Protein AF-A0A2K8ZT37-F1 (afdb_monomer_lite)

Sequence (103 aa):
MRWKTNEDKICSLVFIKNHVLNELDLSISIQEAQHFGVDKTEGSIRMKFNNIASLCDEYGIKTSNRVGRLEHYSRQNHEEFISIKDFSFIEIMEELNKAKQAL

Secondary structure (DSSP, 8-state):
-PPPHHHHHHHHHHHIIIIIIS---HHHHHHHHHHTT--S-HHHHHHHHHHHHHHHHHTT---SSPPPP-S---HHHHHHHHHHTT--HHHHHHHHHHHHHT-

Radius of gyration: 12.13 Å; chains: 1; bounding box: 29×27×31 Å

pLDDT: mean 87.87, std 9.36, range [58.22, 96.88]

Structure (mmCIF, N/CA/C/O backbone):
data_AF-A0A2K8ZT37-F1
#
_entry.id   AF-A0A2K8ZT37-F1
#
loop_
_atom_site.group_PDB
_atom_site.id
_atom_site.type_symbol
_atom_site.label_atom_id
_atom_site.label_alt_id
_atom_site.label_comp_id
_atom_site.label_asym_id
_atom_site.label_entity_id
_atom_site.label_seq_id
_atom_site.pdbx_PDB_ins_code
_atom_site.Cartn_x
_atom_site.Cartn_y
_atom_site.Cartn_z
_atom_site.occupancy
_atom_site.B_iso_or_equiv
_atom_site.auth_seq_id
_atom_site.auth_comp_id
_atom_site.auth_asym_id
_atom_site.auth_atom_id
_atom_site.pdbx_PDB_model_num
ATOM 1 N N . MET A 1 1 ? 4.663 0.558 -18.082 1.00 58.22 1 MET A N 1
ATOM 2 C CA . MET A 1 1 ? 5.585 -0.212 -17.215 1.00 58.22 1 MET A CA 1
ATOM 3 C C . MET A 1 1 ? 4.752 -1.199 -16.406 1.00 58.22 1 MET A C 1
ATOM 5 O O . MET A 1 1 ? 3.718 -0.786 -15.896 1.00 58.22 1 MET A O 1
ATOM 9 N N . ARG A 1 2 ? 5.118 -2.485 -16.353 1.00 76.44 2 ARG A N 1
ATOM 10 C CA . ARG A 1 2 ? 4.334 -3.503 -15.630 1.00 76.44 2 ARG A CA 1
ATOM 11 C C . ARG A 1 2 ? 4.738 -3.492 -14.153 1.00 76.44 2 ARG A C 1
ATOM 13 O O . ARG A 1 2 ? 5.924 -3.621 -13.863 1.00 76.44 2 ARG A O 1
ATOM 20 N N . TRP A 1 3 ? 3.774 -3.289 -13.259 1.00 83.94 3 TRP A N 1
ATOM 21 C CA . TRP A 1 3 ? 3.967 -3.428 -11.813 1.00 83.94 3 TRP A CA 1
ATOM 22 C C . TRP A 1 3 ? 3.969 -4.911 -11.440 1.00 83.94 3 TRP A C 1
ATOM 24 O O . TRP A 1 3 ? 3.257 -5.707 -12.060 1.00 83.94 3 TRP A O 1
ATOM 34 N N . LYS A 1 4 ? 4.806 -5.296 -10.477 1.00 85.81 4 LYS A N 1
ATOM 35 C CA . LYS A 1 4 ? 4.788 -6.647 -9.900 1.00 85.81 4 LYS A CA 1
ATOM 36 C C . LYS A 1 4 ? 3.772 -6.692 -8.756 1.00 85.81 4 LYS A C 1
ATOM 38 O O . LYS A 1 4 ? 3.616 -5.709 -8.043 1.00 85.81 4 LYS A O 1
ATOM 43 N N . THR A 1 5 ? 3.169 -7.855 -8.508 1.00 80.94 5 THR A N 1
ATOM 44 C CA . THR A 1 5 ? 2.192 -8.039 -7.415 1.00 80.94 5 THR A CA 1
ATOM 45 C C . THR A 1 5 ? 2.728 -7.618 -6.055 1.00 80.94 5 THR A C 1
ATOM 47 O O . THR A 1 5 ? 2.067 -6.865 -5.349 1.00 80.94 5 THR A O 1
ATOM 50 N N . ASN A 1 6 ? 3.963 -8.004 -5.723 1.00 89.25 6 ASN A N 1
ATOM 51 C CA . ASN A 1 6 ? 4.579 -7.572 -4.469 1.00 89.25 6 ASN A CA 1
ATOM 52 C C . ASN A 1 6 ? 4.751 -6.048 -4.384 1.00 89.25 6 ASN A C 1
ATOM 54 O O . ASN A 1 6 ? 4.597 -5.502 -3.300 1.00 89.25 6 ASN A O 1
ATOM 58 N N . GLU A 1 7 ? 5.031 -5.352 -5.492 1.00 92.00 7 GLU A N 1
ATOM 59 C CA . GLU A 1 7 ? 5.177 -3.889 -5.482 1.00 92.00 7 GLU A CA 1
ATOM 60 C C . GLU A 1 7 ? 3.838 -3.203 -5.173 1.00 92.00 7 GLU A C 1
ATOM 62 O O . GLU A 1 7 ? 3.797 -2.269 -4.374 1.00 92.00 7 GLU A O 1
ATOM 67 N N . ASP A 1 8 ? 2.740 -3.693 -5.760 1.00 90.81 8 ASP A N 1
ATOM 68 C CA . ASP A 1 8 ? 1.390 -3.172 -5.503 1.00 90.81 8 ASP A CA 1
ATOM 69 C C . ASP A 1 8 ? 0.973 -3.402 -4.046 1.00 90.81 8 ASP A C 1
ATOM 71 O O . ASP A 1 8 ? 0.463 -2.488 -3.386 1.00 90.81 8 ASP A O 1
ATOM 75 N N . LYS A 1 9 ? 1.270 -4.593 -3.516 1.00 93.00 9 LYS A N 1
ATOM 76 C CA . LYS A 1 9 ? 1.047 -4.931 -2.110 1.00 93.00 9 LYS A CA 1
ATOM 77 C C . LYS A 1 9 ? 1.850 -4.034 -1.167 1.00 93.00 9 LYS A C 1
ATOM 79 O O . LYS A 1 9 ? 1.270 -3.443 -0.260 1.00 93.00 9 LYS A O 1
ATOM 84 N N . ILE A 1 10 ? 3.158 -3.874 -1.397 1.00 95.44 10 ILE A N 1
ATOM 85 C CA . ILE A 1 10 ? 4.027 -3.001 -0.587 1.00 95.44 10 ILE A CA 1
ATOM 86 C C . ILE A 1 10 ? 3.498 -1.569 -0.590 1.00 95.44 10 ILE A C 1
ATOM 88 O O . ILE A 1 10 ? 3.363 -0.967 0.473 1.00 95.44 10 ILE A O 1
ATOM 92 N N . CYS A 1 11 ? 3.163 -1.025 -1.763 1.00 94.62 11 CYS A N 1
ATOM 93 C CA . CYS A 1 11 ? 2.622 0.326 -1.844 1.00 94.62 11 CYS A CA 1
ATOM 94 C C . CYS A 1 11 ? 1.331 0.469 -1.032 1.00 94.62 11 CYS A C 1
ATOM 96 O O . CYS A 1 11 ? 1.160 1.458 -0.324 1.00 94.62 11 CYS A O 1
ATOM 98 N N . SER A 1 12 ? 0.445 -0.521 -1.098 1.00 94.31 12 SER A N 1
ATOM 99 C CA . SER A 1 12 ? -0.815 -0.494 -0.360 1.00 94.31 12 SER A CA 1
ATOM 100 C C . SER A 1 12 ? -0.553 -0.553 1.156 1.00 94.31 12 SER A C 1
ATOM 102 O O . SER A 1 12 ? -1.080 0.273 1.899 1.00 94.31 12 SER A O 1
ATOM 104 N N . LEU A 1 13 ? 0.334 -1.445 1.613 1.00 96.44 13 LEU A N 1
ATOM 105 C CA . LEU A 1 13 ? 0.707 -1.599 3.026 1.00 96.44 13 LEU A CA 1
ATOM 106 C C . LEU A 1 13 ? 1.322 -0.319 3.601 1.00 96.44 13 LEU A C 1
ATOM 108 O O . LEU A 1 13 ? 0.881 0.176 4.639 1.00 96.44 13 LEU A O 1
ATOM 112 N N . VAL A 1 14 ? 2.319 0.241 2.909 1.00 96.25 14 VAL A N 1
ATOM 113 C CA . VAL A 1 14 ? 2.971 1.496 3.310 1.00 96.25 14 VAL A CA 1
ATOM 114 C C . VAL A 1 14 ? 1.952 2.630 3.357 1.00 96.25 14 VAL A C 1
ATOM 116 O O . VAL A 1 14 ? 1.945 3.405 4.312 1.00 96.25 14 VAL A O 1
ATOM 119 N N . PHE A 1 15 ? 1.058 2.707 2.368 1.00 94.88 15 PHE A N 1
ATOM 120 C CA . PHE A 1 15 ? 0.060 3.765 2.316 1.00 94.88 15 PHE A CA 1
ATOM 121 C C . PHE A 1 15 ? -0.912 3.704 3.497 1.00 94.88 15 PHE A C 1
ATOM 123 O O . PHE A 1 15 ? -1.094 4.714 4.174 1.00 94.88 15 PHE A O 1
ATOM 130 N N . ILE A 1 16 ? -1.505 2.539 3.780 1.00 94.44 16 ILE A N 1
ATOM 131 C CA . ILE A 1 16 ? -2.425 2.377 4.917 1.00 94.44 16 ILE A CA 1
ATOM 132 C C . ILE A 1 16 ? -1.705 2.718 6.224 1.00 94.44 16 ILE A C 1
ATOM 134 O O . ILE A 1 16 ? -2.178 3.552 7.000 1.00 94.44 16 ILE A O 1
ATOM 138 N N . LYS A 1 17 ? -0.510 2.157 6.435 1.00 95.31 17 LYS A N 1
ATOM 139 C CA . LYS A 1 17 ? 0.283 2.424 7.636 1.00 95.31 17 LYS A CA 1
ATOM 140 C C . LYS A 1 17 ? 0.526 3.915 7.841 1.00 95.31 17 LYS A C 1
ATOM 142 O O . LYS A 1 17 ? 0.345 4.421 8.944 1.00 95.31 17 LYS A O 1
ATOM 147 N N . ASN A 1 18 ? 0.943 4.618 6.797 1.00 94.81 18 ASN A N 1
ATOM 148 C CA . ASN A 1 18 ? 1.445 5.976 6.945 1.00 94.81 18 ASN A CA 1
ATOM 149 C C . ASN A 1 18 ? 0.347 7.026 6.828 1.00 94.81 18 ASN A C 1
ATOM 151 O O . ASN A 1 18 ? 0.416 8.024 7.527 1.00 94.81 18 ASN A O 1
ATOM 155 N N . HIS A 1 19 ? -0.671 6.814 5.998 1.00 92.50 19 HIS A N 1
ATOM 156 C CA . HIS A 1 19 ? -1.661 7.846 5.677 1.00 92.50 19 HIS A CA 1
ATOM 157 C C . HIS A 1 19 ? -3.059 7.563 6.220 1.00 92.50 19 HIS A C 1
ATOM 159 O O . HIS A 1 19 ? -3.865 8.489 6.271 1.00 92.50 19 HIS A O 1
ATOM 165 N N . VAL A 1 20 ? -3.351 6.327 6.634 1.00 90.88 20 VAL A N 1
ATOM 166 C CA . VAL A 1 20 ? -4.604 5.987 7.331 1.00 90.88 20 VAL A CA 1
ATOM 167 C C . VAL A 1 20 ? -4.371 5.883 8.837 1.00 90.88 20 VAL A C 1
ATOM 169 O O . VAL A 1 20 ? -5.188 6.378 9.606 1.00 90.88 20 VAL A O 1
ATOM 172 N N . LEU A 1 21 ? -3.253 5.283 9.268 1.00 90.56 21 LEU A N 1
ATOM 173 C CA . LEU A 1 21 ? -3.000 5.020 10.692 1.00 90.56 21 LEU A CA 1
ATOM 174 C C . LEU A 1 21 ? -2.109 6.061 11.394 1.00 90.56 21 LEU A C 1
ATOM 176 O O . LEU A 1 21 ? -2.311 6.298 12.580 1.00 90.56 21 LEU A O 1
ATOM 180 N N . ASN A 1 22 ? -1.124 6.659 10.707 1.00 87.62 22 ASN A N 1
ATOM 181 C CA . ASN A 1 22 ? -0.086 7.498 11.345 1.00 87.62 22 ASN A CA 1
ATOM 182 C C . ASN A 1 22 ? 0.028 8.942 10.815 1.00 87.62 22 ASN A C 1
ATOM 184 O O . ASN A 1 22 ? 0.882 9.689 11.284 1.00 87.62 22 ASN A O 1
ATOM 188 N N . GLU A 1 23 ? -0.796 9.334 9.842 1.00 87.12 23 GLU A N 1
ATOM 189 C CA . GLU A 1 23 ? -0.860 10.692 9.270 1.00 87.12 23 GLU A CA 1
ATOM 190 C C . GLU A 1 23 ? 0.492 11.318 8.834 1.00 87.12 23 GLU A C 1
ATOM 192 O O . GLU A 1 23 ? 0.735 12.511 9.008 1.00 87.12 23 GLU A O 1
ATOM 197 N N . LEU A 1 24 ? 1.380 10.532 8.224 1.00 86.56 24 LEU A N 1
ATOM 198 C CA . LEU A 1 24 ? 2.709 10.969 7.780 1.00 86.56 24 LEU A CA 1
ATOM 199 C C . LEU A 1 24 ? 2.699 11.692 6.421 1.00 86.56 24 LEU A C 1
ATOM 201 O O . LEU A 1 24 ? 1.744 11.602 5.643 1.00 86.56 24 LEU A O 1
ATOM 205 N N . ASP A 1 25 ? 3.812 12.372 6.120 1.00 84.12 25 ASP A N 1
ATOM 206 C CA . ASP A 1 25 ? 4.063 13.005 4.822 1.00 84.12 25 ASP A CA 1
ATOM 207 C C . ASP A 1 25 ? 4.354 11.979 3.712 1.00 84.12 25 ASP A C 1
ATOM 209 O O . ASP A 1 25 ? 4.974 10.935 3.926 1.00 84.12 25 ASP A O 1
ATOM 213 N N . LEU A 1 26 ? 3.925 12.303 2.491 1.00 85.00 26 LEU A N 1
ATOM 214 C CA . LEU A 1 26 ? 4.011 11.416 1.332 1.00 85.00 26 LEU A CA 1
ATOM 215 C C . LEU A 1 26 ? 5.455 11.104 0.905 1.00 85.00 26 LEU A C 1
ATOM 217 O O . LEU A 1 26 ? 5.716 10.017 0.392 1.00 85.00 26 LEU A O 1
ATOM 221 N N . SER A 1 27 ? 6.398 12.033 1.097 1.00 86.88 27 SER A N 1
ATOM 222 C CA . SER A 1 27 ? 7.809 11.823 0.736 1.00 86.88 27 SER A CA 1
ATOM 223 C C . SER A 1 27 ? 8.460 10.708 1.560 1.00 86.88 27 SER A C 1
ATOM 225 O O . SER A 1 27 ? 9.176 9.878 0.998 1.00 86.88 27 SER A O 1
ATOM 227 N N . ILE A 1 28 ? 8.129 10.624 2.853 1.00 89.62 28 ILE A N 1
ATOM 228 C CA . ILE A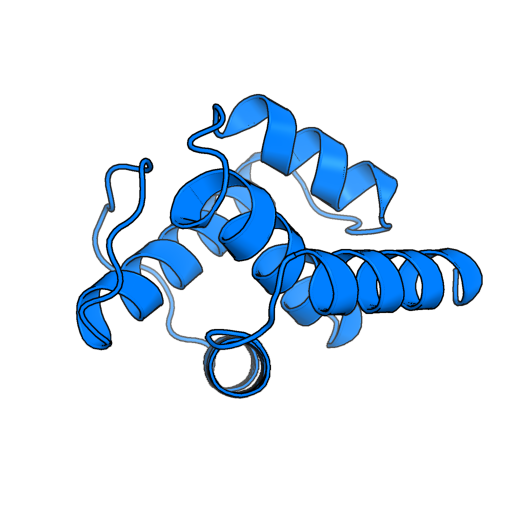 1 28 ? 8.596 9.568 3.762 1.00 89.62 28 ILE A CA 1
ATOM 229 C C . ILE A 1 28 ? 8.089 8.207 3.274 1.00 89.62 28 ILE A C 1
ATOM 231 O O . ILE A 1 28 ? 8.860 7.258 3.142 1.00 89.62 28 ILE A O 1
ATOM 235 N N . SER A 1 29 ? 6.806 8.127 2.917 1.00 93.88 29 SER A N 1
ATOM 236 C CA . SER A 1 29 ? 6.189 6.900 2.405 1.00 93.88 29 SER A CA 1
ATOM 237 C C . SER A 1 29 ? 6.795 6.425 1.082 1.00 93.88 29 SER A C 1
ATOM 239 O O . SER A 1 29 ? 6.895 5.222 0.850 1.00 93.88 29 SER A O 1
ATOM 241 N N . ILE A 1 30 ? 7.201 7.341 0.194 1.00 94.38 30 ILE A N 1
ATOM 242 C CA . ILE A 1 30 ? 7.821 6.971 -1.091 1.00 94.38 30 ILE A CA 1
ATOM 243 C C . ILE A 1 30 ? 9.181 6.312 -0.850 1.00 94.38 30 ILE A C 1
ATOM 245 O O . ILE A 1 30 ? 9.440 5.236 -1.392 1.00 94.38 30 ILE A O 1
ATOM 249 N N . GLN A 1 31 ? 10.016 6.929 -0.011 1.00 93.88 31 GLN A N 1
ATOM 250 C CA . GLN A 1 31 ? 11.320 6.372 0.360 1.00 93.88 31 GLN A CA 1
ATOM 251 C C . GLN A 1 31 ? 11.164 5.019 1.054 1.00 93.88 31 GLN A C 1
ATOM 253 O O . GLN A 1 31 ? 11.906 4.077 0.779 1.00 93.88 31 GLN A O 1
ATOM 258 N N . GLU A 1 32 ? 10.157 4.895 1.917 1.00 95.06 32 GLU A N 1
ATOM 259 C CA . GLU A 1 32 ? 9.870 3.646 2.604 1.00 95.06 32 GLU A CA 1
ATOM 260 C C . GLU A 1 32 ? 9.453 2.528 1.635 1.00 95.06 32 GLU A C 1
ATOM 262 O O . GLU A 1 32 ? 9.982 1.421 1.719 1.00 95.06 32 GLU A O 1
ATOM 267 N N . ALA A 1 33 ? 8.581 2.803 0.661 1.00 95.12 33 ALA A N 1
ATOM 268 C CA . ALA A 1 33 ? 8.215 1.814 -0.356 1.00 95.12 33 ALA A CA 1
ATOM 269 C C . ALA A 1 33 ? 9.434 1.325 -1.161 1.00 95.12 33 ALA A C 1
ATOM 271 O O . ALA A 1 33 ? 9.558 0.129 -1.431 1.00 95.12 33 ALA A O 1
ATOM 272 N N . GLN A 1 34 ? 10.364 2.223 -1.502 1.00 94.44 34 GLN A N 1
ATOM 273 C CA . GLN A 1 34 ? 11.616 1.853 -2.174 1.00 94.44 34 GLN A CA 1
ATOM 274 C C . GLN A 1 34 ? 12.514 0.989 -1.281 1.00 94.44 34 GLN A C 1
ATOM 276 O O . GLN A 1 34 ? 13.053 -0.014 -1.746 1.00 94.44 34 GLN A O 1
ATOM 281 N N . HIS A 1 35 ? 12.622 1.310 0.013 1.00 94.25 35 HIS A N 1
ATOM 282 C CA . HIS A 1 35 ? 13.356 0.498 0.996 1.00 94.25 35 HIS A CA 1
ATOM 283 C C . HIS A 1 35 ? 12.791 -0.921 1.148 1.00 94.25 35 HIS A C 1
ATOM 285 O O . HIS A 1 35 ? 13.533 -1.859 1.440 1.00 94.25 35 HIS A O 1
ATOM 291 N N . PHE A 1 36 ? 11.487 -1.092 0.920 1.00 93.81 36 PHE A N 1
ATOM 292 C CA . PHE A 1 36 ? 10.820 -2.394 0.879 1.00 93.81 36 PHE A CA 1
ATOM 293 C C . PHE A 1 36 ? 10.850 -3.071 -0.502 1.00 93.81 36 PHE A C 1
ATOM 295 O O . PHE A 1 36 ? 10.222 -4.111 -0.670 1.00 93.81 36 PHE A O 1
ATOM 302 N N . GLY A 1 37 ? 11.602 -2.539 -1.473 1.00 90.62 37 GLY A N 1
ATOM 303 C CA . GLY A 1 37 ? 11.890 -3.212 -2.746 1.00 90.62 37 GLY A CA 1
ATOM 304 C C . GLY A 1 37 ? 11.039 -2.777 -3.939 1.00 90.62 37 GLY A C 1
ATOM 305 O O . GLY A 1 37 ? 11.050 -3.457 -4.968 1.00 90.62 37 GLY A O 1
ATOM 306 N N . VAL A 1 38 ? 10.307 -1.661 -3.846 1.00 93.56 38 VAL A N 1
ATOM 307 C CA . VAL A 1 38 ? 9.608 -1.090 -5.009 1.00 93.56 38 VAL A CA 1
ATOM 308 C C . VAL A 1 38 ? 10.612 -0.405 -5.939 1.00 93.56 38 VAL A C 1
ATOM 310 O O . VAL A 1 38 ? 10.984 0.751 -5.741 1.00 93.56 38 VAL A O 1
ATOM 313 N N . ASP A 1 39 ? 11.018 -1.110 -6.995 1.00 92.62 39 ASP A N 1
ATOM 314 C CA . ASP A 1 39 ? 11.931 -0.600 -8.024 1.00 92.62 39 ASP A CA 1
ATOM 315 C C . ASP A 1 39 ? 11.165 0.212 -9.085 1.00 92.62 39 ASP A C 1
ATOM 317 O O . ASP A 1 39 ? 10.824 -0.260 -10.181 1.00 92.62 39 ASP A O 1
ATOM 321 N N . LYS A 1 40 ? 10.775 1.430 -8.697 1.00 93.00 40 LYS A N 1
ATOM 322 C CA . LYS A 1 40 ? 10.058 2.411 -9.523 1.00 93.00 40 LYS A CA 1
ATOM 323 C C . LYS A 1 40 ? 10.537 3.824 -9.190 1.00 93.00 40 LYS A C 1
ATOM 325 O O . LYS A 1 4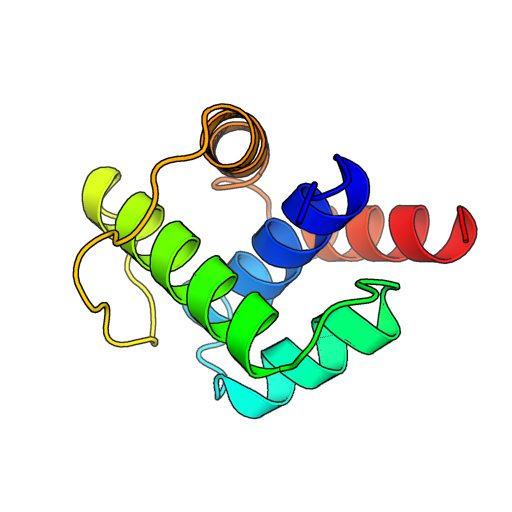0 ? 11.039 4.099 -8.101 1.00 93.00 40 LYS A O 1
ATOM 330 N N . THR A 1 41 ? 10.337 4.748 -10.128 1.00 94.12 41 THR A N 1
ATOM 331 C CA . THR A 1 41 ? 10.628 6.170 -9.903 1.00 94.12 41 THR A CA 1
ATOM 332 C C . THR A 1 41 ? 9.683 6.769 -8.860 1.00 94.12 41 THR A C 1
ATOM 334 O O . THR A 1 41 ? 8.528 6.349 -8.749 1.00 94.12 41 THR A O 1
ATOM 337 N N . GLU A 1 42 ? 10.129 7.808 -8.149 1.00 92.75 42 GLU A N 1
ATOM 338 C CA . GLU A 1 42 ? 9.301 8.502 -7.151 1.00 92.75 42 GLU A CA 1
ATOM 339 C C . GLU A 1 42 ? 7.963 8.981 -7.727 1.00 92.75 42 GLU A C 1
ATOM 341 O O . GLU A 1 42 ? 6.924 8.819 -7.096 1.00 92.75 42 GLU A O 1
ATOM 346 N N . GLY A 1 43 ? 7.963 9.528 -8.949 1.00 90.62 43 GLY A N 1
ATOM 347 C CA . GLY A 1 43 ? 6.737 9.962 -9.626 1.00 90.62 43 GLY A CA 1
ATOM 348 C C . GLY A 1 43 ? 5.756 8.811 -9.874 1.00 90.62 43 GLY A C 1
ATOM 349 O O . GLY A 1 43 ? 4.552 8.970 -9.683 1.00 90.62 43 GLY A O 1
ATOM 350 N N . SER A 1 44 ? 6.265 7.626 -10.223 1.00 91.38 44 SER A N 1
ATOM 351 C CA . SER A 1 44 ? 5.445 6.425 -10.417 1.00 91.38 44 SER A CA 1
ATOM 352 C C . SER A 1 44 ? 4.851 5.923 -9.096 1.00 91.38 44 SER A C 1
ATOM 354 O O . SER A 1 44 ? 3.681 5.543 -9.057 1.00 91.38 44 SER A O 1
ATOM 356 N N . ILE A 1 45 ? 5.622 5.954 -8.005 1.00 92.56 45 ILE A N 1
ATOM 357 C CA . ILE A 1 45 ? 5.148 5.578 -6.662 1.00 92.56 45 ILE A CA 1
ATOM 358 C C . ILE A 1 45 ? 4.130 6.599 -6.145 1.00 92.56 45 ILE A C 1
ATOM 360 O O . ILE A 1 45 ? 3.079 6.220 -5.639 1.00 92.56 45 ILE A O 1
ATOM 364 N N . ARG A 1 46 ? 4.376 7.895 -6.352 1.00 91.56 46 ARG A N 1
ATOM 365 C CA . ARG A 1 46 ? 3.435 8.970 -6.010 1.00 91.56 46 ARG A CA 1
ATOM 366 C C . ARG A 1 46 ? 2.089 8.784 -6.706 1.00 91.56 46 ARG A C 1
ATOM 368 O O . ARG A 1 46 ? 1.050 8.844 -6.058 1.00 91.56 46 ARG A O 1
ATOM 375 N N . MET A 1 47 ? 2.103 8.501 -8.006 1.00 89.19 47 MET A N 1
ATOM 376 C CA . MET A 1 47 ? 0.890 8.186 -8.763 1.00 89.19 47 MET A CA 1
ATOM 377 C C . MET A 1 47 ? 0.192 6.929 -8.216 1.00 89.19 47 MET A C 1
ATOM 379 O O . MET A 1 47 ? -1.028 6.913 -8.070 1.00 89.19 47 MET A O 1
ATOM 383 N N . LYS A 1 48 ? 0.954 5.891 -7.844 1.00 90.19 48 LYS A N 1
ATOM 384 C CA . LYS A 1 48 ? 0.411 4.681 -7.206 1.00 90.19 48 LYS A CA 1
ATOM 385 C C . LYS A 1 48 ? -0.292 4.997 -5.882 1.00 90.19 48 LYS A C 1
ATOM 387 O O . LYS A 1 48 ? -1.407 4.528 -5.672 1.00 90.19 48 LYS A O 1
ATOM 392 N N . PHE A 1 49 ? 0.316 5.820 -5.033 1.00 91.75 49 PHE A N 1
ATOM 393 C CA . PHE A 1 49 ? -0.281 6.275 -3.778 1.00 91.75 49 PHE A CA 1
ATOM 394 C C . PHE A 1 49 ? -1.526 7.133 -3.989 1.00 91.75 49 PHE A C 1
ATOM 396 O O . PHE A 1 49 ? -2.492 6.955 -3.260 1.00 91.75 49 PHE A O 1
ATOM 403 N N . ASN A 1 50 ? -1.566 7.992 -5.010 1.00 89.25 50 ASN A N 1
ATOM 404 C CA . ASN A 1 50 ? -2.781 8.742 -5.345 1.00 89.25 50 ASN A CA 1
ATOM 405 C C . ASN A 1 50 ? -3.935 7.816 -5.769 1.00 89.25 50 ASN A C 1
ATOM 407 O O . ASN A 1 50 ? -5.082 8.038 -5.380 1.00 89.25 50 ASN A O 1
ATOM 411 N N . ASN A 1 51 ? -3.633 6.744 -6.511 1.00 88.94 51 ASN A N 1
ATOM 412 C CA . ASN A 1 51 ? -4.631 5.734 -6.863 1.00 88.94 51 ASN A CA 1
ATOM 413 C C . ASN A 1 51 ? -5.146 4.991 -5.620 1.00 88.94 51 ASN A C 1
ATOM 415 O O . ASN A 1 51 ? -6.348 4.788 -5.498 1.00 88.94 51 ASN A O 1
ATOM 419 N N . ILE A 1 52 ? -4.265 4.620 -4.683 1.00 91.06 52 ILE A N 1
ATOM 420 C CA . ILE A 1 52 ? -4.670 3.988 -3.414 1.00 91.06 52 ILE A CA 1
ATOM 421 C C . ILE A 1 52 ? -5.500 4.959 -2.565 1.00 91.06 52 ILE A C 1
ATOM 423 O O . ILE A 1 52 ? -6.523 4.568 -2.019 1.00 91.06 52 ILE A O 1
ATOM 427 N N . ALA A 1 53 ? -5.120 6.235 -2.503 1.00 90.56 53 ALA A N 1
ATOM 428 C CA . ALA A 1 53 ? -5.878 7.254 -1.785 1.00 90.56 53 ALA A CA 1
ATOM 429 C C . ALA A 1 53 ? -7.293 7.437 -2.363 1.00 90.56 53 ALA A C 1
ATOM 431 O O . ALA A 1 53 ? -8.245 7.630 -1.613 1.00 90.56 53 ALA A O 1
ATOM 432 N N . SER A 1 54 ? -7.444 7.318 -3.686 1.00 88.75 54 SER A N 1
ATOM 433 C CA . SER A 1 54 ? -8.761 7.319 -4.334 1.00 88.75 54 SER A CA 1
ATOM 434 C C . SER A 1 54 ? -9.576 6.075 -3.988 1.00 88.75 54 SER A C 1
ATOM 436 O O . SER A 1 54 ? -10.771 6.193 -3.754 1.00 88.75 54 SER A O 1
ATOM 438 N N . LEU A 1 55 ? -8.943 4.898 -3.890 1.00 90.94 55 LEU A N 1
ATOM 439 C CA . LEU A 1 55 ? -9.614 3.698 -3.382 1.00 90.94 55 LEU A CA 1
ATOM 440 C C . LEU A 1 55 ? -10.054 3.892 -1.923 1.00 90.94 55 LEU A C 1
ATOM 442 O O . LEU A 1 55 ? -11.162 3.517 -1.568 1.00 90.94 55 LEU A O 1
ATOM 446 N N . CYS A 1 56 ? -9.251 4.533 -1.071 1.00 90.62 56 CYS A N 1
ATOM 447 C CA . CYS A 1 56 ? -9.703 4.876 0.279 1.00 90.62 56 CYS A CA 1
ATOM 448 C C . CYS A 1 56 ? -10.973 5.743 0.257 1.00 90.62 56 CYS A C 1
ATOM 450 O O . CYS A 1 56 ? -11.910 5.438 0.990 1.00 90.62 56 CYS A O 1
ATOM 452 N N . ASP A 1 57 ? -11.034 6.764 -0.604 1.00 89.00 57 ASP A N 1
ATOM 453 C CA . ASP A 1 57 ? -12.216 7.625 -0.763 1.00 89.00 57 ASP A CA 1
ATOM 454 C C . ASP A 1 57 ? -13.451 6.834 -1.238 1.00 89.00 57 ASP A C 1
ATOM 456 O O . ASP A 1 57 ? -14.516 6.935 -0.628 1.00 89.00 57 ASP A O 1
ATOM 460 N N . GLU A 1 58 ? -13.294 5.957 -2.240 1.00 89.31 58 GLU A N 1
ATOM 461 C CA . GLU A 1 58 ? -14.359 5.063 -2.734 1.00 89.31 58 GLU A CA 1
ATOM 462 C C . GLU A 1 58 ? -14.962 4.179 -1.628 1.00 89.31 58 GLU A C 1
ATOM 464 O O . GLU A 1 58 ? -16.158 3.886 -1.646 1.00 89.31 58 GLU A O 1
ATOM 469 N N . TYR A 1 59 ? -14.149 3.776 -0.647 1.00 91.00 59 TYR A N 1
ATOM 470 C CA . TYR A 1 59 ? -14.558 2.937 0.483 1.00 91.00 59 TYR A CA 1
ATOM 471 C C . TYR A 1 59 ? -14.844 3.727 1.774 1.00 91.00 59 TYR A C 1
ATOM 473 O O . TYR A 1 59 ? -15.093 3.123 2.819 1.00 91.00 59 TYR A O 1
ATOM 481 N N . GLY A 1 60 ? -14.823 5.064 1.734 1.00 90.12 60 GLY A N 1
ATOM 482 C CA . GLY A 1 60 ? -15.106 5.921 2.891 1.00 90.12 60 GLY A CA 1
ATOM 483 C C . GLY A 1 60 ? -14.025 5.913 3.983 1.00 90.12 60 GLY A C 1
ATOM 484 O O . GLY A 1 60 ? -14.304 6.253 5.135 1.00 90.12 60 GLY A O 1
ATOM 485 N N . ILE A 1 61 ? -12.794 5.529 3.645 1.00 91.50 61 ILE A N 1
ATOM 486 C CA . ILE A 1 61 ? -11.641 5.500 4.548 1.00 91.50 61 ILE A CA 1
ATOM 487 C C . ILE A 1 61 ? -10.948 6.863 4.515 1.00 91.50 61 ILE A C 1
ATOM 489 O O . ILE A 1 61 ? -10.472 7.322 3.477 1.00 91.50 61 ILE A O 1
ATOM 493 N N . LYS A 1 62 ? -10.859 7.518 5.676 1.00 90.56 62 LYS A N 1
ATOM 494 C CA . LYS A 1 62 ? -10.165 8.806 5.804 1.00 90.56 62 LYS A CA 1
ATOM 495 C C . LYS A 1 62 ? -8.657 8.621 5.663 1.00 90.56 62 LYS A C 1
ATOM 497 O O . LYS A 1 62 ? -8.089 7.688 6.221 1.00 90.56 62 LYS A O 1
ATOM 502 N N . THR A 1 63 ? -8.014 9.548 4.957 1.00 87.94 63 THR A N 1
ATOM 503 C CA . THR A 1 63 ? -6.555 9.573 4.811 1.00 87.94 63 THR A CA 1
ATOM 504 C C . THR A 1 63 ? -6.025 10.991 5.003 1.00 87.94 63 THR A C 1
ATOM 506 O O . THR A 1 63 ? -6.734 11.959 4.718 1.00 87.94 63 THR A O 1
ATOM 509 N N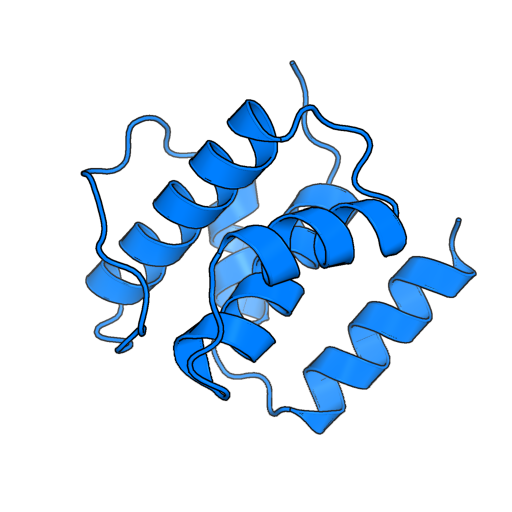 . SER A 1 64 ? -4.777 11.126 5.457 1.00 85.06 64 SER A N 1
ATOM 510 C CA . SER A 1 64 ? -4.099 12.424 5.573 1.00 85.06 64 SER A CA 1
ATOM 511 C C . SER A 1 64 ? -3.647 13.002 4.225 1.00 85.06 64 SER A C 1
ATOM 513 O O . SER A 1 64 ? -3.292 14.179 4.141 1.00 85.06 64 SER A O 1
ATOM 515 N N . ASN A 1 65 ? -3.662 12.202 3.156 1.00 78.25 65 ASN A N 1
ATOM 516 C CA . ASN A 1 65 ? -3.206 12.620 1.838 1.00 78.25 65 ASN A CA 1
ATOM 517 C C . ASN A 1 65 ? -4.368 13.195 1.012 1.00 78.25 65 ASN A C 1
ATOM 519 O O . ASN A 1 65 ? -5.439 12.597 0.910 1.00 78.25 65 ASN A O 1
ATOM 523 N N . ARG A 1 66 ? -4.160 14.361 0.387 1.00 68.38 66 ARG A N 1
ATOM 524 C CA . ARG A 1 66 ? -5.171 14.962 -0.495 1.00 68.38 66 ARG A CA 1
ATOM 525 C C . ARG A 1 66 ? -5.156 14.263 -1.847 1.00 68.38 66 ARG A C 1
ATOM 527 O O . ARG A 1 66 ? -4.121 14.181 -2.503 1.00 68.38 66 ARG A O 1
ATOM 534 N N . VAL A 1 67 ? -6.321 13.790 -2.264 1.00 60.69 67 VAL A N 1
ATOM 535 C CA . VAL A 1 67 ? -6.466 12.933 -3.439 1.00 60.69 67 VAL A CA 1
ATOM 536 C C . VAL A 1 67 ? -6.742 13.769 -4.690 1.00 60.69 67 VAL A C 1
ATOM 538 O O . VAL A 1 67 ? -7.654 14.595 -4.708 1.00 60.69 67 VAL A O 1
ATOM 541 N N . GLY A 1 68 ? -5.957 13.554 -5.748 1.00 60.47 68 GLY A N 1
ATOM 542 C CA . GLY A 1 68 ? -6.362 13.875 -7.121 1.00 60.47 68 GLY A CA 1
ATOM 543 C C . GLY A 1 68 ? -7.101 12.678 -7.725 1.00 60.47 68 GLY A C 1
ATOM 544 O O . GLY A 1 68 ? -6.788 11.549 -7.361 1.00 60.47 68 GLY A O 1
ATOM 545 N N . ARG A 1 69 ? -8.079 12.903 -8.618 1.00 58.66 69 ARG A N 1
ATOM 546 C CA . ARG A 1 69 ? -8.865 11.824 -9.262 1.00 58.66 69 ARG A CA 1
ATOM 547 C C . ARG A 1 69 ? -7.968 10.685 -9.775 1.00 58.66 69 ARG A C 1
ATOM 549 O O . ARG A 1 69 ? -6.913 10.962 -10.336 1.00 58.66 69 ARG A O 1
ATOM 556 N N . LEU A 1 70 ? -8.444 9.439 -9.657 1.00 62.34 70 LEU A N 1
ATOM 557 C CA . LEU A 1 70 ? -7.837 8.243 -10.259 1.00 62.34 70 LEU A CA 1
ATOM 558 C C . LEU A 1 70 ? -7.469 8.493 -11.724 1.00 62.34 70 LEU A C 1
ATOM 560 O O . LEU A 1 70 ? -8.343 8.586 -12.586 1.00 62.34 70 LEU A O 1
ATOM 564 N N . GLU A 1 71 ? -6.172 8.562 -12.009 1.00 60.09 71 GLU A N 1
ATOM 565 C CA . GLU A 1 71 ? -5.682 8.668 -13.385 1.00 60.09 71 GLU A CA 1
ATOM 566 C C . GLU A 1 71 ? -5.636 7.284 -14.052 1.00 60.09 71 GLU A C 1
ATOM 568 O O . GLU A 1 71 ? -5.850 7.168 -15.259 1.00 60.09 71 GLU A O 1
ATOM 573 N N . HIS A 1 72 ? -5.433 6.210 -13.271 1.00 65.50 72 HIS A N 1
ATOM 574 C CA . HIS A 1 72 ? -5.322 4.843 -13.788 1.00 65.50 72 HIS A CA 1
ATOM 575 C C . HIS A 1 72 ? -5.880 3.785 -12.823 1.00 65.50 72 HIS A C 1
ATOM 577 O O . HIS A 1 72 ? -5.311 3.530 -11.760 1.00 65.50 72 HIS A O 1
ATOM 583 N N . TYR A 1 73 ? -6.947 3.094 -13.233 1.00 65.12 73 TYR A N 1
ATOM 584 C CA . TYR A 1 73 ? -7.524 1.971 -12.492 1.00 65.12 73 TYR A CA 1
ATOM 585 C C . TYR A 1 73 ? -6.849 0.648 -12.886 1.00 65.12 73 TYR A C 1
ATOM 587 O O . TYR A 1 73 ? -7.007 0.162 -14.006 1.00 65.12 73 TYR A O 1
ATOM 595 N N . SER A 1 74 ? -6.087 0.055 -11.963 1.00 75.88 74 SER A N 1
ATOM 596 C CA . SER A 1 74 ? -5.533 -1.296 -12.112 1.00 75.88 74 SER A CA 1
ATOM 597 C C . SER A 1 74 ? -6.357 -2.267 -11.276 1.00 75.88 74 SER A C 1
ATOM 599 O O . SER A 1 74 ? -6.428 -2.113 -10.058 1.00 75.88 74 SER A O 1
ATOM 601 N N . ARG A 1 75 ? -6.930 -3.299 -11.907 1.00 83.94 75 ARG A N 1
ATOM 602 C CA . ARG A 1 75 ? -7.652 -4.369 -11.197 1.00 83.94 75 ARG A CA 1
ATOM 603 C C . ARG A 1 75 ? -6.798 -4.991 -10.087 1.00 83.94 75 ARG A C 1
ATOM 605 O O . ARG A 1 75 ? -7.290 -5.207 -8.990 1.00 83.94 75 ARG A O 1
ATOM 612 N N . GLN A 1 76 ? -5.514 -5.197 -10.361 1.00 84.06 76 GLN A N 1
ATOM 613 C CA . GLN A 1 76 ? -4.565 -5.762 -9.410 1.00 84.06 76 GLN A CA 1
ATOM 614 C C . GLN A 1 76 ? -4.354 -4.866 -8.182 1.00 84.06 76 GLN A C 1
ATOM 616 O O . GLN A 1 76 ? -4.371 -5.360 -7.063 1.00 84.06 76 GLN A O 1
ATOM 621 N N . ASN A 1 77 ? -4.234 -3.544 -8.369 1.00 80.31 77 ASN A N 1
ATOM 622 C CA . ASN A 1 77 ? -4.160 -2.611 -7.237 1.00 80.31 77 ASN A CA 1
ATOM 623 C C . ASN A 1 77 ? -5.389 -2.725 -6.340 1.00 80.31 77 ASN A C 1
ATOM 625 O O . ASN A 1 77 ? -5.276 -2.637 -5.124 1.00 80.31 77 ASN A O 1
ATOM 629 N N . HIS A 1 78 ? -6.562 -2.841 -6.959 1.00 88.12 78 HIS A N 1
ATOM 630 C CA . HIS A 1 78 ? -7.812 -2.900 -6.227 1.00 88.12 78 HIS A CA 1
ATOM 631 C C . HIS A 1 78 ? -7.929 -4.202 -5.429 1.00 88.12 78 HIS A C 1
ATOM 633 O O . HIS A 1 78 ? -8.294 -4.158 -4.260 1.00 88.12 78 HIS A O 1
ATOM 639 N N . GLU A 1 79 ? -7.570 -5.338 -6.032 1.00 91.00 79 GLU A N 1
ATOM 640 C CA . GLU A 1 79 ? -7.543 -6.640 -5.356 1.00 91.00 79 GLU A CA 1
ATOM 641 C C . GLU A 1 79 ? -6.587 -6.623 -4.150 1.00 91.00 79 GLU A C 1
ATOM 643 O O . GLU A 1 79 ? -6.987 -7.014 -3.052 1.00 91.00 79 GLU A O 1
ATOM 648 N N . GLU A 1 80 ? -5.375 -6.082 -4.314 1.00 90.38 80 GLU A N 1
ATOM 649 C CA . GLU A 1 80 ? -4.424 -5.940 -3.204 1.00 90.38 80 GLU A CA 1
ATOM 650 C C . GLU A 1 80 ? -4.961 -5.000 -2.118 1.00 90.38 80 GLU A C 1
ATOM 652 O O . GLU A 1 80 ? -4.966 -5.365 -0.945 1.00 90.38 80 GLU A O 1
ATOM 657 N N . PHE A 1 81 ? -5.488 -3.829 -2.491 1.00 91.94 81 PHE A N 1
ATOM 658 C CA . PHE A 1 81 ? -6.065 -2.877 -1.541 1.00 91.94 81 PHE A CA 1
ATOM 659 C C . PHE A 1 81 ? -7.201 -3.493 -0.718 1.00 91.94 81 PHE A C 1
ATOM 661 O O . PHE A 1 81 ? -7.179 -3.399 0.507 1.00 91.94 81 PHE A O 1
ATOM 668 N N . ILE A 1 82 ? -8.165 -4.159 -1.366 1.00 93.31 82 ILE A N 1
ATOM 669 C CA . ILE A 1 82 ? -9.267 -4.842 -0.672 1.00 93.31 82 ILE A CA 1
ATOM 670 C C . ILE A 1 82 ? -8.716 -5.838 0.346 1.00 93.31 82 ILE A C 1
ATOM 672 O O . ILE A 1 82 ? -9.250 -5.928 1.449 1.00 93.31 82 ILE A O 1
ATOM 676 N N . SER A 1 83 ? -7.659 -6.572 -0.008 1.00 93.44 83 SER A N 1
ATOM 677 C CA . SER A 1 83 ? -7.097 -7.590 0.877 1.00 93.44 83 SER A CA 1
ATOM 678 C C . SER A 1 83 ? -6.420 -7.019 2.126 1.00 93.44 83 SER A C 1
ATOM 680 O O . SER A 1 83 ? -6.315 -7.739 3.113 1.00 93.44 83 SER A O 1
ATOM 682 N N . ILE A 1 84 ? -5.996 -5.747 2.108 1.00 93.69 84 ILE A N 1
ATOM 683 C CA . ILE A 1 84 ? -5.195 -5.148 3.187 1.00 93.69 84 ILE A CA 1
ATOM 684 C C . ILE A 1 84 ? -5.851 -3.967 3.913 1.00 93.69 84 ILE A C 1
ATOM 686 O O . ILE A 1 84 ? -5.345 -3.539 4.948 1.00 93.69 84 ILE A O 1
ATOM 690 N N . LYS A 1 85 ? -6.929 -3.383 3.374 1.00 92.44 85 LYS A N 1
ATOM 691 C CA . LYS A 1 85 ? -7.486 -2.104 3.859 1.00 92.44 85 LYS A CA 1
ATOM 692 C C . LYS A 1 85 ? -7.927 -2.133 5.327 1.00 92.44 85 LYS A C 1
ATOM 694 O O . LYS A 1 85 ? -7.975 -1.084 5.960 1.00 92.44 85 LYS A O 1
ATOM 699 N N . ASP A 1 86 ? -8.232 -3.322 5.846 1.00 92.25 86 ASP A N 1
ATOM 700 C CA . ASP A 1 86 ? -8.696 -3.546 7.218 1.00 92.25 86 ASP A CA 1
ATOM 701 C C . ASP A 1 86 ? -7.587 -4.089 8.141 1.00 92.25 86 ASP A C 1
ATOM 703 O O . ASP A 1 86 ? -7.864 -4.452 9.283 1.00 92.25 86 ASP A O 1
ATOM 707 N N . PHE A 1 87 ? -6.336 -4.169 7.670 1.00 95.12 87 PHE A N 1
ATOM 708 C CA . PHE A 1 87 ? -5.227 -4.666 8.484 1.00 95.12 87 PHE A CA 1
ATOM 709 C C . PHE A 1 87 ? -4.892 -3.705 9.624 1.00 95.12 87 PHE A C 1
ATOM 711 O O . PHE A 1 87 ? -4.814 -2.484 9.458 1.00 95.12 87 PHE A O 1
ATOM 718 N N . SER A 1 88 ? -4.608 -4.281 10.787 1.00 93.56 88 SER A N 1
ATOM 719 C CA . SER A 1 88 ? -4.013 -3.571 11.910 1.00 93.56 88 SER A CA 1
ATOM 720 C C . SER A 1 88 ? -2.561 -3.181 11.623 1.00 93.56 88 SER A C 1
ATOM 722 O O . SER A 1 88 ? -1.885 -3.732 10.752 1.00 93.56 88 SER A O 1
ATOM 724 N N . PHE A 1 89 ? -2.033 -2.251 12.422 1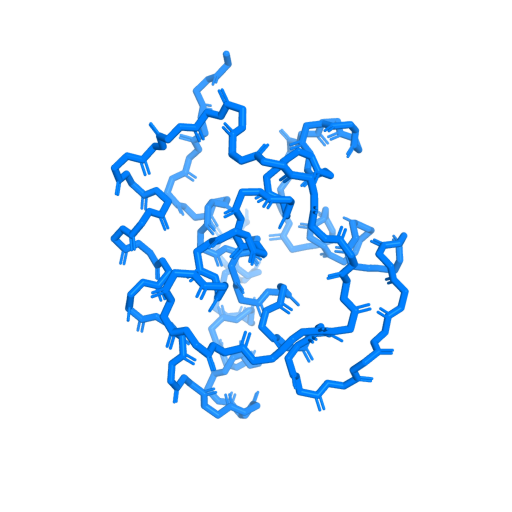.00 91.44 89 PHE A N 1
ATOM 725 C CA . PHE A 1 89 ? -0.630 -1.847 12.331 1.00 91.44 89 PHE A CA 1
ATOM 726 C C . PHE A 1 89 ? 0.338 -3.039 12.448 1.00 91.44 89 PHE A C 1
ATOM 728 O O . PHE A 1 89 ? 1.334 -3.093 11.729 1.00 91.44 89 PHE A O 1
ATOM 735 N N . ILE A 1 90 ? 0.041 -4.002 13.330 1.00 95.19 90 ILE A N 1
ATOM 736 C CA . ILE A 1 90 ? 0.884 -5.187 13.549 1.00 95.19 90 ILE A CA 1
ATOM 737 C C . ILE A 1 90 ? 0.902 -6.064 12.293 1.00 95.19 90 ILE A C 1
ATOM 739 O O . ILE A 1 90 ? 1.983 -6.381 11.801 1.00 95.19 90 ILE A O 1
ATOM 743 N N . GLU A 1 91 ? -0.269 -6.378 11.731 1.00 96.88 91 GLU A N 1
ATOM 744 C CA . GLU A 1 91 ? -0.391 -7.177 10.501 1.00 96.88 91 GLU A CA 1
ATOM 745 C C . GLU A 1 91 ? 0.351 -6.525 9.331 1.00 96.88 91 GLU A C 1
ATOM 747 O O . GLU A 1 91 ? 1.074 -7.192 8.590 1.00 96.88 91 GLU A O 1
ATOM 752 N N . ILE A 1 92 ? 0.252 -5.198 9.200 1.00 95.62 92 ILE A N 1
ATOM 753 C CA . ILE A 1 92 ? 0.983 -4.466 8.164 1.00 95.62 92 ILE A CA 1
ATOM 754 C C . ILE A 1 92 ? 2.498 -4.617 8.341 1.00 95.62 92 ILE A C 1
ATOM 756 O O . ILE A 1 92 ? 3.210 -4.882 7.371 1.00 95.62 92 ILE A O 1
ATOM 760 N N . MET A 1 93 ? 3.008 -4.459 9.564 1.00 95.00 93 MET A N 1
ATOM 761 C CA . MET A 1 93 ? 4.442 -4.586 9.833 1.00 95.00 93 MET A CA 1
ATOM 762 C C . MET A 1 93 ? 4.954 -6.009 9.589 1.00 95.00 93 MET A C 1
ATOM 764 O O . MET A 1 93 ? 6.051 -6.180 9.052 1.00 95.00 93 MET A O 1
ATOM 768 N N . GLU A 1 94 ? 4.172 -7.031 9.934 1.00 95.81 94 GLU A N 1
ATOM 769 C CA . GLU A 1 94 ? 4.500 -8.425 9.630 1.00 95.81 94 GLU A CA 1
ATOM 770 C C . GLU A 1 94 ? 4.604 -8.670 8.121 1.00 95.81 94 GLU A C 1
ATOM 772 O O . GLU A 1 94 ? 5.584 -9.254 7.655 1.00 95.81 94 GLU A O 1
ATOM 777 N N . GLU A 1 95 ? 3.639 -8.185 7.340 1.00 95.50 95 GLU A N 1
ATOM 778 C CA . GLU A 1 95 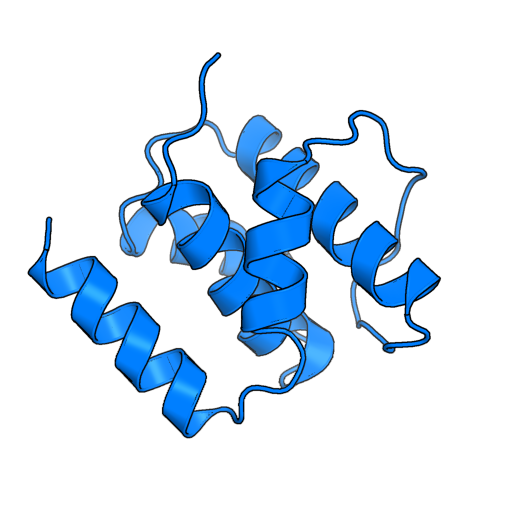? 3.639 -8.353 5.886 1.00 95.50 95 GLU A CA 1
ATOM 779 C C . GLU A 1 95 ? 4.768 -7.580 5.196 1.00 95.50 95 GLU A C 1
ATOM 781 O O . GLU A 1 95 ? 5.404 -8.109 4.281 1.00 95.50 95 GLU A O 1
ATOM 786 N N . LEU A 1 96 ? 5.088 -6.368 5.661 1.00 94.12 96 LEU A N 1
ATOM 787 C CA . LEU A 1 96 ? 6.239 -5.609 5.163 1.00 94.12 96 LEU A CA 1
ATOM 788 C C . LEU A 1 96 ? 7.566 -6.330 5.451 1.00 94.12 96 LEU A C 1
ATOM 790 O O . LEU A 1 96 ? 8.452 -6.373 4.594 1.00 94.12 96 LEU A O 1
ATOM 794 N N . ASN A 1 97 ? 7.700 -6.955 6.624 1.00 92.69 97 ASN A N 1
ATOM 795 C CA . ASN A 1 97 ? 8.881 -7.750 6.959 1.00 92.69 97 ASN A CA 1
ATOM 796 C C . ASN A 1 97 ? 9.003 -9.005 6.082 1.00 92.69 97 ASN A C 1
ATOM 798 O O . ASN A 1 97 ? 10.101 -9.307 5.611 1.00 92.69 97 ASN A O 1
ATOM 802 N N . LYS A 1 98 ? 7.892 -9.702 5.804 1.00 92.69 98 LYS A N 1
ATOM 803 C CA . LYS A 1 98 ? 7.872 -10.842 4.868 1.00 92.69 98 LYS A CA 1
ATOM 804 C C . LYS A 1 98 ? 8.275 -10.412 3.459 1.00 92.69 98 LYS A C 1
ATOM 806 O O . LYS A 1 98 ? 9.098 -11.077 2.835 1.00 92.69 98 LYS A O 1
ATOM 811 N N . ALA A 1 99 ? 7.742 -9.287 2.976 1.00 87.94 99 ALA A N 1
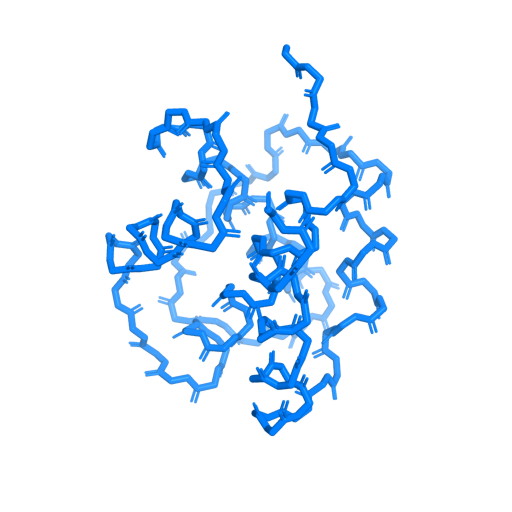ATOM 812 C CA . ALA A 1 99 ? 8.089 -8.745 1.664 1.00 87.94 99 ALA A CA 1
ATOM 813 C C . ALA A 1 99 ? 9.591 -8.446 1.557 1.00 87.94 99 ALA A C 1
ATOM 815 O O . ALA A 1 99 ? 10.210 -8.794 0.556 1.00 87.94 99 ALA A O 1
ATOM 816 N N . LYS A 1 100 ? 10.190 -7.886 2.615 1.00 85.81 100 LYS A N 1
ATOM 817 C CA . LYS A 1 100 ? 11.626 -7.592 2.667 1.00 85.81 100 LYS A CA 1
ATOM 818 C C . LYS A 1 100 ? 12.512 -8.839 2.666 1.00 85.81 100 LYS A C 1
ATOM 820 O O . LYS A 1 100 ? 13.577 -8.814 2.067 1.00 85.81 100 LYS A O 1
ATOM 825 N N . GLN A 1 101 ? 12.102 -9.907 3.350 1.00 85.19 101 GLN A N 1
ATOM 826 C CA . GLN A 1 101 ? 12.851 -11.171 3.395 1.00 85.19 101 GLN A CA 1
ATOM 827 C C . GLN A 1 101 ? 12.795 -11.956 2.076 1.00 85.19 101 GLN A C 1
ATOM 829 O O . GLN A 1 101 ? 13.613 -12.846 1.866 1.00 85.19 101 GLN A O 1
ATOM 834 N N . ALA A 1 102 ? 11.820 -11.655 1.216 1.00 77.19 102 ALA A N 1
ATOM 835 C CA . ALA A 1 102 ? 11.641 -12.299 -0.082 1.00 77.19 102 ALA A CA 1
ATOM 836 C C . ALA A 1 102 ? 12.427 -11.626 -1.229 1.00 77.19 102 ALA A C 1
ATOM 838 O O . ALA A 1 102 ? 12.324 -12.086 -2.369 1.00 77.19 102 ALA A O 1
ATOM 839 N N . LEU A 1 103 ? 13.153 -10.537 -0.944 1.00 69.00 103 LEU A N 1
ATOM 840 C CA . LEU A 1 103 ? 14.063 -9.841 -1.865 1.00 69.00 103 LEU A CA 1
ATOM 841 C C . LEU A 1 103 ? 15.461 -10.462 -1.821 1.00 69.00 103 LEU A C 1
ATOM 843 O O . LEU A 1 103 ? 16.058 -10.585 -2.913 1.00 69.00 103 LEU A O 1
#

Foldseek 3Di:
DDFDLLLLLLLLLLLCLDWQPPLHDPVVSLVSSVVLPNPDDSVVSVLSSLQSVVVCVVVVRGTNDDHDPNPDDDPSSNVSNVVPVPDDNVRSVVSSVVSSVVD